Protein AF-A0A935BBR0-F1 (afdb_monomer_lite)

pLDDT: mean 72.08, std 17.71, range [25.16, 93.94]

Foldseek 3Di:
DDDWDFDAWDQDPVGIDGDAPPPADPPRGHTDTPADPVQCPDVVRQDQKFKDAPDVVLRCVRRVDFWDKPDPDPDDDDDAADKDKIWTWDQDPQQWIKIWIWIDHNVDPDIDIDIQTDGVNHGGHPIDIHGGGPPPDPDDPDPDPDD

Radius of gyration: 18.62 Å; chains: 1; bounding box: 44×47×54 Å

Secondary structure (DSSP, 8-state):
-----EE-EEEETTEEEE-B-TT--SS---BEESS-HHHHHSSS---SEEEE-SSHHHHHHHHHSPPEES---S-----TT-EEEEEEEEEETTTEEEEEEEEEETT-S--EEEEEEEETTEEPTT-EEEESS--------------

Structure (mmCIF, N/CA/C/O backbone):
data_AF-A0A935BBR0-F1
#
_entry.id   AF-A0A935BBR0-F1
#
loop_
_atom_site.group_PDB
_atom_site.id
_atom_site.type_symbol
_atom_site.label_atom_id
_atom_site.label_alt_id
_atom_site.label_comp_id
_atom_site.label_asym_id
_atom_site.label_entity_id
_atom_site.label_seq_id
_atom_site.pdbx_PDB_ins_code
_atom_site.Cartn_x
_atom_site.Cartn_y
_atom_site.Cartn_z
_atom_site.occupancy
_atom_site.B_iso_or_equiv
_atom_site.auth_seq_id
_atom_site.auth_comp_id
_atom_site.auth_asym_id
_atom_site.auth_atom_id
_atom_site.pdbx_PDB_model_num
ATOM 1 N N . MET A 1 1 ? -5.483 11.432 -7.791 1.00 36.50 1 MET A N 1
ATOM 2 C CA . MET A 1 1 ? -4.069 11.062 -8.002 1.00 36.50 1 MET A CA 1
ATOM 3 C C . MET A 1 1 ? -4.051 9.619 -8.497 1.00 36.50 1 MET A C 1
ATOM 5 O O . MET A 1 1 ? -4.671 8.804 -7.814 1.00 36.50 1 MET A O 1
ATOM 9 N N . PRO A 1 2 ? -3.512 9.295 -9.687 1.00 44.16 2 PRO A N 1
ATOM 10 C CA . PRO A 1 2 ? -3.695 7.967 -10.263 1.00 44.16 2 PRO A CA 1
ATOM 11 C C . PRO A 1 2 ? -2.764 6.950 -9.594 1.00 44.16 2 PRO A C 1
ATOM 13 O O . PRO A 1 2 ? -1.560 7.153 -9.495 1.00 44.16 2 PRO A O 1
ATOM 16 N N . VAL A 1 3 ? -3.355 5.850 -9.129 1.00 50.31 3 VAL A N 1
ATOM 17 C CA . VAL A 1 3 ? -2.664 4.671 -8.602 1.00 50.31 3 VAL A CA 1
ATOM 18 C C . VAL A 1 3 ? -2.660 3.653 -9.738 1.00 50.31 3 VAL A C 1
ATOM 20 O O . VAL A 1 3 ? -3.660 2.971 -9.944 1.00 50.31 3 VAL A O 1
ATOM 23 N N . SER A 1 4 ? -1.587 3.588 -10.525 1.00 52.91 4 SER A N 1
ATOM 24 C CA . SER A 1 4 ? -1.472 2.626 -11.628 1.00 52.91 4 SER A CA 1
ATOM 25 C C . SER A 1 4 ? -0.218 1.781 -11.469 1.00 52.91 4 SER A C 1
ATOM 27 O O . SER A 1 4 ? 0.881 2.316 -11.361 1.00 52.91 4 SER A O 1
ATOM 29 N N . TRP A 1 5 ? -0.378 0.461 -11.494 1.00 59.38 5 TRP A N 1
ATOM 30 C CA . TRP A 1 5 ? 0.740 -0.472 -11.610 1.00 59.38 5 TRP A CA 1
ATOM 31 C C . TRP A 1 5 ? 1.015 -0.685 -13.096 1.00 59.38 5 TRP A C 1
ATOM 33 O O . TRP A 1 5 ? 0.129 -1.166 -13.807 1.00 59.38 5 TRP A O 1
ATOM 43 N N . ILE A 1 6 ? 2.205 -0.296 -13.560 1.00 60.12 6 ILE A N 1
ATOM 44 C CA . ILE A 1 6 ? 2.608 -0.382 -14.968 1.00 60.12 6 ILE A CA 1
ATOM 45 C C . ILE A 1 6 ? 3.681 -1.458 -15.128 1.00 60.12 6 ILE A C 1
ATOM 47 O O . ILE A 1 6 ? 4.766 -1.350 -14.561 1.00 60.12 6 ILE A O 1
ATOM 51 N N . LEU A 1 7 ? 3.400 -2.470 -15.947 1.00 62.09 7 LEU A N 1
ATOM 52 C CA . LEU A 1 7 ? 4.396 -3.460 -16.355 1.00 62.09 7 LEU A CA 1
ATOM 53 C C . LEU A 1 7 ? 5.130 -2.955 -17.602 1.00 62.09 7 LEU A C 1
ATOM 55 O O . LEU A 1 7 ? 4.514 -2.749 -18.645 1.00 62.09 7 LEU A O 1
ATOM 59 N N . LEU A 1 8 ? 6.445 -2.750 -17.492 1.00 66.94 8 LEU A N 1
ATOM 60 C CA . LEU A 1 8 ? 7.246 -2.148 -18.566 1.00 66.94 8 LEU A CA 1
ATOM 61 C C . LEU A 1 8 ? 7.818 -3.184 -19.544 1.00 66.94 8 LEU A C 1
ATOM 63 O O . LEU A 1 8 ? 7.849 -2.954 -20.753 1.00 66.94 8 LEU A O 1
ATOM 67 N N . LYS A 1 9 ? 8.315 -4.316 -19.034 1.00 68.25 9 LYS A N 1
ATOM 68 C CA . LYS A 1 9 ? 9.047 -5.323 -19.818 1.00 68.25 9 LYS A CA 1
ATOM 69 C C . LYS A 1 9 ? 8.808 -6.723 -19.267 1.00 68.25 9 LYS A C 1
ATOM 71 O O . LYS A 1 9 ? 8.609 -6.876 -18.063 1.00 68.25 9 LYS A O 1
ATOM 76 N N . THR A 1 10 ? 8.870 -7.725 -20.140 1.00 58.12 10 THR A N 1
ATOM 77 C CA . THR A 1 10 ? 8.937 -9.149 -19.796 1.00 58.12 10 THR A CA 1
ATOM 78 C C . THR A 1 10 ? 10.352 -9.654 -20.057 1.00 58.12 10 THR A C 1
ATOM 80 O O . THR A 1 10 ? 10.908 -9.391 -21.126 1.00 58.12 10 THR A O 1
ATOM 83 N N . LYS A 1 11 ? 10.941 -10.367 -19.093 1.00 58.22 11 LYS A N 1
ATOM 84 C CA . LYS A 1 11 ? 12.146 -11.171 -19.320 1.00 58.22 11 LYS A CA 1
ATOM 85 C C . LYS A 1 11 ? 11.742 -12.579 -19.740 1.00 58.22 11 LYS A C 1
ATOM 87 O O . LYS A 1 11 ? 10.942 -13.225 -19.065 1.00 58.22 11 LYS A O 1
ATOM 92 N N . SER A 1 12 ? 12.325 -13.071 -20.828 1.00 57.62 12 SER A N 1
ATOM 93 C CA . SER A 1 12 ? 12.151 -14.450 -21.288 1.00 57.62 12 SER A CA 1
ATOM 94 C C . SER A 1 12 ? 13.503 -15.070 -21.660 1.00 57.62 12 SER A C 1
ATOM 96 O O . SER A 1 12 ? 14.442 -14.330 -21.956 1.00 57.62 12 SER A O 1
ATOM 98 N N . PRO A 1 13 ? 13.618 -16.409 -21.757 1.00 57.25 13 PRO A N 1
ATOM 99 C CA . PRO A 1 13 ? 14.833 -17.064 -22.255 1.00 57.25 13 PRO A CA 1
ATOM 100 C C . PRO A 1 13 ? 15.258 -16.631 -23.672 1.00 57.25 13 PRO A C 1
ATOM 102 O O . PRO A 1 13 ? 16.366 -16.940 -24.097 1.00 57.25 13 PRO A O 1
ATOM 105 N N . ARG A 1 14 ? 14.382 -15.942 -24.419 1.00 67.00 14 ARG A N 1
ATOM 106 C CA . ARG A 1 14 ? 14.642 -15.420 -25.771 1.00 67.00 14 ARG A CA 1
ATOM 107 C C . ARG A 1 14 ? 15.066 -13.945 -25.786 1.00 67.00 14 ARG A C 1
ATOM 109 O O . ARG A 1 14 ? 15.345 -13.417 -26.857 1.00 67.00 14 ARG A O 1
ATOM 116 N N . GLY A 1 15 ? 15.129 -13.302 -24.621 1.00 60.41 15 GLY A N 1
ATOM 117 C CA . GLY A 1 15 ? 15.461 -11.889 -24.458 1.00 60.41 15 GLY A CA 1
ATOM 118 C C . GLY A 1 15 ? 14.366 -11.092 -23.750 1.00 60.41 15 GLY A C 1
ATOM 119 O O . GLY A 1 15 ? 13.286 -11.609 -23.434 1.00 60.41 15 GLY A O 1
ATOM 120 N N . ASP A 1 16 ? 14.682 -9.822 -23.504 1.00 72.06 16 ASP A N 1
ATOM 121 C CA . ASP A 1 16 ? 13.798 -8.846 -22.873 1.00 72.06 16 ASP A CA 1
ATOM 122 C C . ASP A 1 16 ? 12.915 -8.185 -23.938 1.00 72.06 16 ASP A C 1
ATOM 124 O O . ASP A 1 16 ? 13.421 -7.642 -24.923 1.00 72.06 16 ASP A O 1
ATOM 128 N N . TYR A 1 17 ? 11.599 -8.173 -23.723 1.00 70.88 17 TYR A N 1
ATOM 129 C CA . TYR A 1 17 ? 10.647 -7.535 -24.636 1.00 70.88 17 TYR A CA 1
ATOM 130 C C . TYR A 1 17 ? 9.768 -6.525 -23.888 1.00 70.88 17 TYR A C 1
ATOM 132 O O . TYR A 1 17 ? 9.335 -6.804 -22.767 1.00 70.88 17 TYR A O 1
ATOM 140 N N . PRO A 1 18 ? 9.485 -5.343 -24.465 1.00 69.06 18 PRO A N 1
ATOM 141 C CA . PRO A 1 18 ? 8.554 -4.396 -23.862 1.00 69.06 18 PRO A CA 1
ATOM 142 C C . PRO A 1 18 ? 7.127 -4.959 -23.867 1.00 69.06 18 PRO A C 1
ATOM 144 O O . PRO A 1 18 ? 6.701 -5.574 -24.846 1.00 69.06 18 PRO A O 1
ATOM 147 N N . ILE A 1 19 ? 6.394 -4.744 -22.772 1.00 61.84 19 ILE A N 1
ATOM 148 C CA . ILE A 1 19 ? 4.988 -5.150 -22.653 1.00 61.84 19 ILE A CA 1
ATOM 149 C C . ILE A 1 19 ? 4.114 -3.922 -22.868 1.00 61.84 19 ILE A C 1
ATOM 151 O O . ILE A 1 19 ? 4.352 -2.861 -22.291 1.00 61.84 19 ILE A O 1
ATOM 155 N N . TYR A 1 20 ? 3.075 -4.087 -23.675 1.00 68.44 20 TYR A N 1
ATOM 156 C CA . TYR A 1 20 ? 2.093 -3.050 -23.936 1.00 68.44 20 TYR A CA 1
ATOM 157 C C . TYR A 1 20 ? 0.684 -3.588 -23.694 1.00 68.44 20 TYR A C 1
ATOM 159 O O . TYR A 1 20 ? 0.455 -4.796 -23.758 1.00 68.44 20 TYR A O 1
ATOM 167 N N . ALA A 1 21 ? -0.260 -2.695 -23.403 1.00 64.62 21 ALA A N 1
ATOM 168 C CA . ALA A 1 21 ? -1.670 -3.057 -23.329 1.00 64.62 21 ALA A CA 1
ATOM 169 C C . ALA A 1 21 ? -2.178 -3.529 -24.702 1.00 64.62 21 ALA A C 1
ATOM 171 O O . ALA A 1 21 ? -1.717 -3.027 -25.728 1.00 64.62 21 ALA A O 1
ATOM 172 N N . ASP A 1 22 ? -3.168 -4.425 -24.712 1.00 53.56 22 ASP A N 1
ATOM 173 C CA . ASP A 1 22 ? -3.779 -5.000 -25.926 1.00 53.56 22 ASP A CA 1
ATOM 174 C C . ASP A 1 22 ? -4.288 -3.928 -26.915 1.00 53.56 22 ASP A C 1
ATOM 176 O O . ASP A 1 22 ? -4.190 -4.073 -28.126 1.00 53.56 22 ASP A O 1
ATOM 180 N N . GLY A 1 23 ? -4.713 -2.765 -26.408 1.00 58.38 23 GLY A N 1
ATOM 181 C CA . GLY A 1 23 ? -5.116 -1.608 -27.219 1.00 58.38 23 GLY A CA 1
ATOM 182 C C . GLY A 1 23 ? -3.970 -0.785 -27.832 1.00 58.38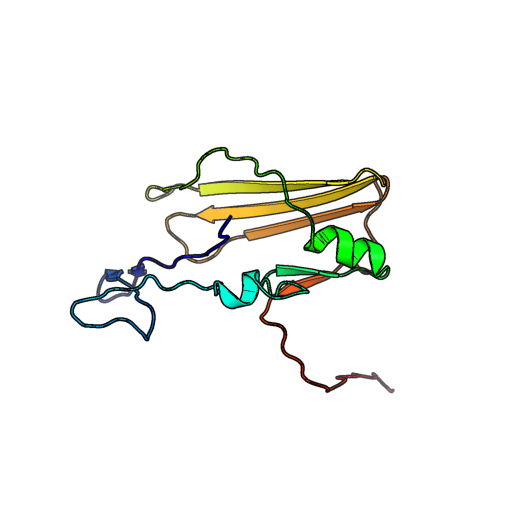 23 GLY A C 1
ATOM 183 O O . GLY A 1 23 ? -4.199 0.368 -28.201 1.00 58.38 23 GLY A O 1
ATOM 184 N N . SER A 1 24 ? -2.744 -1.310 -27.878 1.00 62.69 24 SER A N 1
ATOM 185 C CA . SER A 1 24 ? -1.584 -0.626 -28.463 1.00 62.69 24 SER A CA 1
ATOM 186 C C . SER A 1 24 ? -1.474 -0.888 -29.959 1.00 62.69 24 SER A C 1
ATOM 188 O O . SER A 1 24 ? -1.631 -2.014 -30.421 1.00 62.69 24 SER A O 1
ATOM 190 N N . THR A 1 25 ? -1.121 0.139 -30.723 1.00 69.25 25 THR A N 1
ATOM 191 C CA . THR A 1 25 ? -0.907 0.037 -32.171 1.00 69.25 25 THR A CA 1
ATOM 192 C C . THR A 1 25 ? 0.590 0.046 -32.505 1.00 69.25 25 THR A C 1
ATOM 194 O O . THR A 1 25 ? 1.463 0.093 -31.629 1.00 69.25 25 THR A O 1
ATOM 197 N N . GLY A 1 26 ? 0.935 -0.051 -33.792 1.00 63.41 26 GLY A N 1
ATOM 198 C CA . GLY A 1 26 ? 2.322 0.092 -34.250 1.00 63.41 26 GLY A CA 1
ATOM 199 C C . GLY A 1 26 ? 2.932 1.455 -33.898 1.00 63.41 26 GLY A C 1
ATOM 200 O O . GLY A 1 26 ? 4.120 1.523 -33.600 1.00 63.41 26 GLY A O 1
ATOM 201 N N . THR A 1 27 ? 2.108 2.505 -33.866 1.00 73.06 27 THR A N 1
ATOM 202 C CA . THR A 1 27 ? 2.503 3.906 -33.650 1.00 73.06 27 THR A CA 1
ATOM 203 C C . THR A 1 27 ? 2.153 4.437 -32.260 1.00 73.06 27 THR A C 1
ATOM 205 O O . THR A 1 27 ? 2.771 5.395 -31.808 1.00 73.06 27 THR A O 1
ATOM 208 N N . GLU A 1 28 ? 1.208 3.810 -31.556 1.00 69.12 28 GLU A N 1
ATOM 209 C CA . GLU A 1 28 ? 0.756 4.227 -30.229 1.00 69.12 28 GLU A CA 1
ATOM 210 C C . GLU A 1 28 ? 0.938 3.083 -29.227 1.00 69.12 28 GLU A C 1
ATOM 212 O O . GLU A 1 28 ? 0.165 2.125 -29.176 1.00 69.12 28 GLU A O 1
ATOM 217 N N . LYS A 1 29 ? 2.001 3.171 -28.429 1.00 73.94 29 LYS A N 1
ATOM 218 C CA . LYS A 1 29 ? 2.326 2.182 -27.403 1.00 73.94 29 LYS A CA 1
ATOM 219 C C . LYS A 1 29 ? 1.716 2.591 -26.070 1.00 73.94 29 LYS A C 1
ATOM 221 O O . LYS A 1 29 ? 2.158 3.566 -25.468 1.00 73.94 29 LYS A O 1
ATOM 226 N N . LYS A 1 30 ? 0.722 1.837 -25.595 1.00 66.94 30 LYS A N 1
ATOM 227 C CA . LYS A 1 30 ? 0.087 2.076 -24.297 1.00 66.94 30 LYS A CA 1
ATOM 228 C C . LYS A 1 30 ? 0.729 1.189 -23.230 1.00 66.94 30 LYS A C 1
ATOM 230 O O . LYS A 1 30 ? 0.845 -0.020 -23.447 1.00 66.94 30 LYS A O 1
ATOM 235 N N . PRO A 1 31 ? 1.147 1.749 -22.083 1.00 66.56 31 PRO A N 1
ATOM 236 C CA . PRO A 1 31 ? 1.664 0.950 -20.981 1.00 66.56 31 PRO A CA 1
ATOM 237 C C . PRO A 1 31 ? 0.598 -0.035 -20.490 1.00 66.56 31 PRO A C 1
ATOM 239 O O . PRO A 1 31 ? -0.580 0.315 -20.399 1.00 66.56 31 PRO A O 1
ATOM 242 N N . LEU A 1 32 ? 1.003 -1.263 -20.158 1.00 63.22 32 LEU A N 1
ATOM 243 C CA . LEU A 1 32 ? 0.095 -2.227 -19.542 1.00 63.22 32 LEU A CA 1
ATOM 244 C C . LEU A 1 32 ? -0.180 -1.804 -18.094 1.00 63.22 32 LEU A C 1
ATOM 246 O O . LEU A 1 32 ? 0.648 -2.023 -17.210 1.00 63.22 32 LEU A O 1
ATOM 250 N N . GLN A 1 33 ? -1.339 -1.184 -17.873 1.00 63.75 33 GLN A N 1
ATOM 251 C CA . GLN A 1 33 ? -1.825 -0.773 -16.558 1.00 63.75 33 GLN A CA 1
ATOM 252 C C . GLN A 1 33 ? -2.739 -1.847 -15.963 1.00 63.75 33 GLN A C 1
ATOM 254 O O . GLN A 1 33 ? -3.723 -2.244 -16.585 1.00 63.75 33 GLN A O 1
ATOM 259 N N . LEU A 1 34 ? -2.443 -2.295 -14.741 1.00 62.00 34 LEU A N 1
ATOM 260 C CA . LEU A 1 34 ? -3.263 -3.296 -14.040 1.00 62.00 34 LEU A CA 1
ATOM 261 C C . LEU A 1 34 ? -4.489 -2.692 -13.337 1.00 62.00 34 LEU A C 1
ATOM 263 O O . LEU A 1 34 ? -5.413 -3.416 -12.978 1.00 62.00 34 LEU A O 1
ATOM 267 N N . ILE A 1 35 ? -4.506 -1.372 -13.139 1.00 60.28 35 ILE A N 1
ATOM 268 C CA . ILE A 1 35 ? -5.623 -0.647 -12.527 1.00 60.28 35 ILE A CA 1
ATOM 269 C C . ILE A 1 35 ? -6.148 0.335 -13.564 1.00 60.28 35 ILE A C 1
ATOM 271 O O . ILE A 1 35 ? -5.430 1.244 -13.971 1.00 60.28 35 ILE A O 1
ATOM 275 N N . SER A 1 36 ? -7.392 0.144 -14.000 1.00 61.47 36 SER A N 1
ATOM 276 C CA . SER A 1 36 ? -8.015 1.061 -14.955 1.00 61.47 36 SER A CA 1
ATOM 277 C C . SER A 1 36 ? -8.453 2.359 -14.273 1.00 61.47 36 SER A C 1
ATOM 279 O O . SER A 1 36 ? -8.937 2.347 -13.141 1.00 61.47 36 SER A O 1
ATOM 281 N N . GLU A 1 37 ? -8.375 3.485 -14.983 1.00 64.88 37 GLU A N 1
ATOM 282 C CA . GLU A 1 37 ? -8.904 4.772 -14.499 1.00 64.88 37 GLU A CA 1
ATOM 283 C C . GLU A 1 37 ? -10.403 4.694 -14.169 1.00 64.88 37 GLU A C 1
ATOM 285 O O . GLU A 1 37 ? -10.870 5.304 -13.209 1.00 64.88 37 GLU A O 1
ATOM 290 N N . LYS A 1 38 ? -11.153 3.869 -14.913 1.00 65.94 38 LYS A N 1
ATOM 291 C CA . LYS A 1 38 ? -12.567 3.580 -14.646 1.00 65.94 38 LYS A CA 1
ATOM 292 C C . LYS A 1 38 ? -12.782 2.905 -13.289 1.00 65.94 38 LYS A C 1
ATOM 294 O O . LYS A 1 38 ? -13.760 3.203 -12.615 1.00 65.94 38 LYS A O 1
ATOM 299 N N . ALA A 1 39 ? -11.896 2.004 -12.876 1.00 60.34 39 ALA A N 1
ATOM 300 C CA . ALA A 1 39 ? -11.985 1.363 -11.564 1.00 60.34 39 ALA A CA 1
ATOM 301 C C . ALA A 1 39 ? -11.737 2.365 -10.419 1.00 60.34 39 ALA A C 1
ATOM 303 O O . ALA A 1 39 ? -12.332 2.253 -9.346 1.00 60.34 39 ALA A O 1
ATOM 304 N N . LEU A 1 40 ? -10.906 3.386 -10.665 1.00 62.69 40 LEU A N 1
ATOM 305 C CA . LEU A 1 40 ? -10.613 4.460 -9.710 1.00 62.69 40 LEU A CA 1
ATOM 306 C C . LEU A 1 40 ? -11.738 5.501 -9.586 1.00 62.69 40 LEU A C 1
ATOM 308 O O . LEU A 1 40 ? -11.828 6.164 -8.549 1.00 62.69 40 LEU A O 1
ATOM 312 N N . SER A 1 41 ? -12.574 5.662 -10.617 1.00 67.38 41 SER A N 1
ATOM 313 C CA . SER A 1 41 ? -13.673 6.639 -10.644 1.00 67.38 41 SER A CA 1
ATOM 314 C C . SER A 1 41 ? -15.019 6.096 -10.148 1.00 67.38 41 SER A C 1
ATOM 316 O O . SER A 1 41 ? -15.955 6.874 -9.964 1.00 67.38 41 SER A O 1
ATOM 318 N N . GLN A 1 42 ? -15.128 4.788 -9.897 1.00 67.31 42 GLN A N 1
ATOM 319 C CA . GLN A 1 42 ? -16.336 4.166 -9.344 1.00 67.31 42 GLN A CA 1
ATOM 320 C C . GLN A 1 42 ? -16.475 4.368 -7.825 1.00 67.31 42 GLN A C 1
ATOM 322 O O . GLN A 1 42 ? -15.488 4.578 -7.118 1.00 67.31 42 GLN A O 1
ATOM 327 N N . ASN A 1 43 ? -17.716 4.289 -7.323 1.00 58.44 43 ASN A N 1
ATOM 328 C CA . ASN A 1 43 ? -18.030 4.318 -5.893 1.00 58.44 43 ASN A CA 1
ATOM 329 C C . ASN A 1 43 ? -18.880 3.088 -5.496 1.00 58.44 43 ASN A C 1
ATOM 331 O O . ASN A 1 43 ? -20.025 2.992 -5.946 1.00 58.44 43 ASN A O 1
ATOM 335 N N . PRO A 1 44 ? -18.364 2.161 -4.667 1.00 64.75 44 PRO A N 1
ATOM 336 C CA . PRO A 1 44 ? -17.014 2.154 -4.095 1.00 64.75 44 PRO A CA 1
ATOM 337 C C . PRO A 1 44 ? -15.944 1.917 -5.170 1.00 64.75 44 PRO A C 1
ATOM 339 O O . PRO A 1 44 ? -16.209 1.272 -6.183 1.00 64.75 44 PRO A O 1
ATOM 342 N N . ARG A 1 45 ? -14.728 2.431 -4.950 1.00 66.00 45 ARG A N 1
ATOM 343 C CA . ARG A 1 45 ? -13.613 2.225 -5.889 1.00 66.00 45 ARG A CA 1
ATOM 344 C C . ARG A 1 45 ? -13.315 0.736 -6.041 1.00 66.00 45 ARG A C 1
ATOM 346 O O . ARG A 1 45 ? -13.160 0.019 -5.050 1.00 66.00 45 ARG A O 1
ATOM 353 N N . GLU A 1 46 ? -13.151 0.287 -7.277 1.00 65.56 46 GLU A N 1
ATOM 354 C CA . GLU A 1 46 ? -12.822 -1.103 -7.604 1.00 65.56 46 GLU A CA 1
ATOM 355 C C . GLU A 1 46 ? -11.299 -1.299 -7.604 1.00 65.56 46 GLU A C 1
ATOM 357 O O . GLU A 1 46 ? -10.681 -1.649 -8.605 1.00 65.56 46 GLU A O 1
ATOM 362 N N . VAL A 1 47 ? -10.661 -1.015 -6.466 1.00 67.56 47 VAL A N 1
ATOM 363 C CA . VAL A 1 47 ? -9.214 -1.213 -6.306 1.00 67.56 47 VAL A CA 1
ATOM 364 C C . VAL A 1 47 ? -8.888 -2.693 -6.079 1.00 67.56 47 VAL A C 1
ATOM 366 O O . VAL A 1 47 ? -9.618 -3.369 -5.352 1.00 67.56 47 VAL A O 1
ATOM 369 N N . PRO A 1 48 ? -7.774 -3.204 -6.635 1.00 63.97 48 PRO A N 1
ATOM 370 C CA . PRO A 1 48 ? -7.442 -4.627 -6.578 1.00 63.97 48 PRO A CA 1
ATOM 371 C C . PRO A 1 48 ? -7.067 -5.121 -5.178 1.00 63.97 48 PRO A C 1
ATOM 373 O O . PRO A 1 48 ? -7.035 -6.326 -4.976 1.00 63.97 48 PRO A O 1
ATOM 376 N N . PHE A 1 49 ? -6.788 -4.226 -4.224 1.00 74.00 49 PHE A N 1
ATOM 377 C CA . PHE A 1 49 ? -6.436 -4.571 -2.846 1.00 74.00 49 PHE A CA 1
ATOM 378 C C . PHE A 1 49 ? -7.392 -3.898 -1.869 1.00 74.00 49 PHE A C 1
ATOM 380 O O . PHE A 1 49 ? -7.337 -2.677 -1.683 1.00 74.00 49 PHE A O 1
ATOM 387 N N . ARG A 1 50 ? -8.229 -4.690 -1.198 1.00 80.00 50 ARG A N 1
ATOM 388 C CA . ARG A 1 50 ? -9.182 -4.199 -0.197 1.00 80.00 50 ARG A CA 1
ATOM 389 C C . ARG A 1 50 ? -9.000 -4.900 1.136 1.00 80.00 50 ARG A C 1
ATOM 391 O O . ARG A 1 50 ? -8.682 -6.081 1.185 1.00 80.00 50 ARG A O 1
ATOM 398 N N . LEU A 1 51 ? -9.229 -4.165 2.217 1.00 85.06 51 LEU A N 1
ATOM 399 C CA . LEU A 1 51 ? -9.295 -4.735 3.560 1.00 85.06 51 LEU A CA 1
ATOM 400 C C . LEU A 1 51 ? -10.748 -4.878 3.975 1.00 85.06 51 LEU A C 1
ATOM 402 O O . LEU A 1 51 ? -11.501 -3.912 3.892 1.00 85.06 51 LEU A O 1
ATOM 406 N N . THR A 1 52 ? -11.142 -6.059 4.422 1.00 87.25 52 THR A N 1
ATOM 407 C CA . THR A 1 52 ? -12.466 -6.302 4.998 1.00 87.25 52 THR A CA 1
ATOM 408 C C . THR A 1 52 ? -12.317 -6.688 6.457 1.00 87.25 52 THR A C 1
ATOM 410 O O . THR A 1 52 ? -11.325 -7.300 6.836 1.00 87.25 52 THR A O 1
ATOM 413 N N . ALA A 1 53 ? -13.293 -6.319 7.271 1.00 86.81 53 ALA A N 1
ATOM 414 C CA . ALA A 1 53 ? -13.371 -6.637 8.689 1.00 86.81 53 ALA A CA 1
ATOM 415 C C . ALA A 1 53 ? -14.808 -7.027 9.050 1.00 86.81 53 ALA A C 1
ATOM 417 O O . ALA A 1 53 ? -15.730 -6.801 8.264 1.00 86.81 53 ALA A O 1
ATOM 418 N N . GLY A 1 54 ? -15.010 -7.564 10.257 1.00 82.69 54 GLY A N 1
ATOM 419 C CA . GLY A 1 54 ? -16.358 -7.863 10.758 1.00 82.69 54 GLY A CA 1
ATOM 420 C C . GLY A 1 54 ? -17.257 -6.624 10.883 1.00 82.69 54 GLY A C 1
ATOM 421 O O . GLY A 1 54 ? -18.472 -6.740 10.757 1.00 82.69 54 GLY A O 1
ATOM 422 N N . ASP A 1 55 ? -16.662 -5.445 11.086 1.00 84.88 55 ASP A N 1
ATOM 423 C CA . ASP A 1 55 ? -17.363 -4.161 11.124 1.00 84.88 55 ASP A CA 1
ATOM 424 C C . ASP A 1 55 ? -17.332 -3.472 9.735 1.00 84.88 55 ASP A C 1
ATOM 426 O O . ASP A 1 55 ? -16.248 -3.151 9.214 1.00 84.88 55 ASP A O 1
ATOM 430 N N . PRO A 1 56 ? -18.501 -3.203 9.119 1.00 84.50 56 PRO A N 1
ATOM 431 C CA . PRO A 1 56 ? -18.598 -2.474 7.858 1.00 84.50 56 PRO A CA 1
ATOM 432 C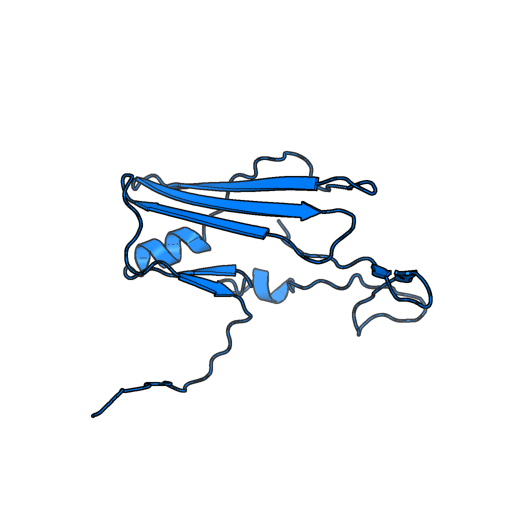 C . PRO A 1 56 ? -18.018 -1.055 7.906 1.00 84.50 56 PRO A C 1
ATOM 434 O O . PRO A 1 56 ? -17.425 -0.620 6.922 1.00 84.50 56 PRO A O 1
ATOM 437 N N . ALA A 1 57 ? -18.129 -0.334 9.025 1.00 86.06 57 ALA A N 1
ATOM 438 C CA . ALA A 1 57 ? -17.618 1.035 9.140 1.00 86.06 57 ALA A CA 1
ATOM 439 C C . ALA A 1 57 ? -16.081 1.070 9.108 1.00 86.06 57 ALA A C 1
ATOM 441 O O . ALA A 1 57 ? -15.477 1.930 8.455 1.00 86.06 57 ALA A O 1
ATOM 442 N N . ILE A 1 58 ? -15.442 0.088 9.753 1.00 86.94 58 ILE A N 1
ATOM 443 C CA . ILE A 1 58 ? -13.989 -0.118 9.705 1.00 86.94 58 ILE A CA 1
ATOM 444 C C . ILE A 1 58 ? -13.550 -0.485 8.281 1.00 86.94 58 ILE A C 1
ATOM 446 O O . ILE A 1 58 ? -12.587 0.085 7.763 1.00 86.94 58 ILE A O 1
ATOM 450 N N . THR A 1 59 ? -14.297 -1.378 7.623 1.00 85.56 59 THR A N 1
ATOM 451 C CA . THR A 1 59 ? -14.064 -1.762 6.222 1.00 85.56 59 THR A CA 1
ATOM 452 C C . THR A 1 59 ? -14.123 -0.549 5.293 1.00 85.56 59 THR A C 1
ATOM 454 O O . THR A 1 59 ? -13.207 -0.332 4.502 1.00 85.56 59 THR A O 1
ATOM 457 N N . THR A 1 60 ? -15.163 0.276 5.391 1.00 83.69 60 THR A N 1
ATOM 458 C CA . THR A 1 60 ? -15.312 1.488 4.572 1.00 83.69 60 THR A CA 1
ATOM 459 C C . THR A 1 60 ? -14.157 2.458 4.809 1.00 83.69 60 THR A C 1
ATOM 461 O O . THR A 1 60 ? -13.460 2.847 3.869 1.00 83.69 60 THR A O 1
ATOM 464 N N . THR A 1 61 ? -13.862 2.760 6.077 1.00 84.25 61 THR A N 1
ATOM 465 C CA . THR A 1 61 ? -12.797 3.704 6.447 1.00 84.25 61 THR A CA 1
ATOM 466 C C . THR A 1 61 ? -11.428 3.268 5.920 1.00 84.25 61 THR A C 1
ATOM 468 O O . THR A 1 61 ? -10.685 4.090 5.385 1.00 84.25 61 THR A O 1
ATOM 471 N N . ALA A 1 62 ? -11.097 1.977 6.010 1.00 84.00 62 ALA A N 1
ATOM 472 C CA . ALA A 1 62 ? -9.809 1.456 5.557 1.00 84.00 62 ALA A CA 1
ATOM 473 C C . ALA A 1 62 ? -9.620 1.498 4.028 1.00 84.00 62 ALA A C 1
ATOM 475 O O . ALA A 1 62 ? -8.479 1.446 3.563 1.00 84.00 62 ALA A O 1
ATOM 476 N N . ASN A 1 63 ? -10.698 1.573 3.239 1.00 82.19 63 ASN A N 1
ATOM 477 C CA . ASN A 1 63 ? -10.625 1.512 1.773 1.00 82.19 63 ASN A CA 1
ATOM 478 C C . ASN A 1 63 ? -10.894 2.851 1.070 1.00 82.19 63 ASN A C 1
ATOM 480 O O . ASN A 1 63 ? -10.484 3.013 -0.077 1.00 82.19 63 ASN A O 1
ATOM 484 N N . GLU A 1 64 ? -11.564 3.802 1.720 1.00 78.12 64 GLU A N 1
ATOM 485 C CA . GLU A 1 64 ? -11.903 5.097 1.107 1.00 78.12 64 GLU A CA 1
ATOM 486 C C . GLU A 1 64 ? -10.893 6.209 1.418 1.00 78.12 64 GLU A C 1
ATOM 488 O O . GLU A 1 64 ? -10.846 7.225 0.722 1.00 78.12 64 GLU A O 1
ATOM 493 N N . ARG A 1 65 ? -10.065 6.031 2.454 1.00 77.62 65 ARG A N 1
ATOM 494 C CA . ARG A 1 65 ? -9.090 7.036 2.893 1.00 77.62 65 ARG A CA 1
ATOM 495 C C . ARG A 1 65 ? -7.798 6.991 2.080 1.00 77.62 65 ARG A C 1
ATOM 497 O O . ARG A 1 65 ? -7.372 5.946 1.590 1.00 77.62 65 ARG A O 1
ATOM 504 N N . ASN A 1 66 ? -7.150 8.150 1.986 1.00 80.12 66 ASN A N 1
ATOM 505 C CA . ASN A 1 66 ? -5.803 8.258 1.439 1.00 80.12 66 ASN A CA 1
ATOM 506 C C . ASN A 1 66 ? -4.792 7.801 2.493 1.00 80.12 66 ASN A C 1
ATOM 508 O O . ASN A 1 66 ? -4.882 8.200 3.653 1.00 80.12 66 ASN A O 1
ATOM 512 N N . TYR A 1 67 ? -3.839 6.977 2.074 1.00 84.00 67 TYR A N 1
ATOM 513 C CA . TYR A 1 67 ? -2.744 6.519 2.919 1.00 84.00 67 TYR A CA 1
ATOM 514 C C . TYR A 1 67 ? -1.560 7.467 2.755 1.00 84.00 67 TYR A C 1
ATOM 516 O O . TYR A 1 67 ? -1.287 7.938 1.649 1.00 84.00 67 TYR A O 1
ATOM 524 N N . GLN A 1 68 ? -0.843 7.710 3.845 1.00 85.75 68 GLN A N 1
ATOM 525 C CA . GLN A 1 68 ? 0.469 8.331 3.795 1.00 85.75 68 GLN A CA 1
ATOM 526 C C . GLN A 1 68 ? 1.479 7.312 3.276 1.00 85.75 68 GLN A C 1
ATOM 528 O O . GLN A 1 68 ? 1.495 6.166 3.723 1.00 85.75 68 GLN A O 1
ATOM 533 N N . ILE A 1 69 ? 2.310 7.727 2.330 1.00 86.50 69 ILE A N 1
ATOM 534 C CA . ILE A 1 69 ? 3.325 6.879 1.710 1.00 86.50 69 ILE A CA 1
ATOM 535 C C . ILE A 1 69 ? 4.679 7.225 2.344 1.00 86.50 69 ILE A C 1
ATOM 537 O O . ILE A 1 69 ? 4.959 8.397 2.588 1.00 86.50 69 ILE A O 1
ATOM 541 N N . SER A 1 70 ? 5.512 6.227 2.643 1.00 87.50 70 SER A N 1
ATOM 542 C CA . SER A 1 70 ? 6.837 6.427 3.258 1.00 87.50 70 SER A CA 1
ATOM 543 C C . SER A 1 70 ? 7.889 7.027 2.327 1.00 87.50 70 SER A C 1
ATOM 545 O O . SER A 1 70 ? 8.983 7.358 2.774 1.00 87.50 70 SER A O 1
ATOM 547 N N . VAL A 1 71 ? 7.583 7.103 1.036 1.00 84.38 71 VAL A N 1
ATOM 548 C C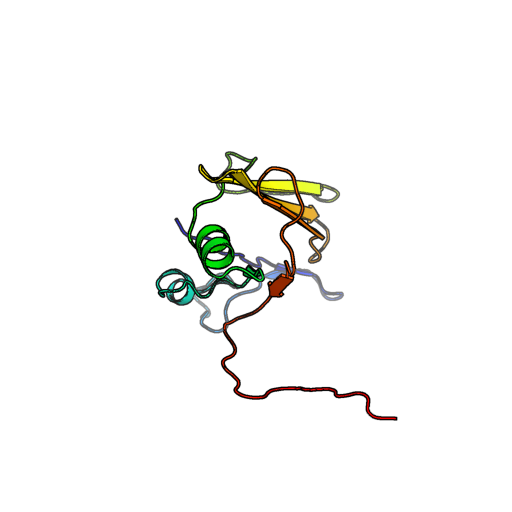A . VAL A 1 71 ? 8.434 7.663 -0.014 1.00 84.38 71 VAL A CA 1
ATOM 549 C C . VAL A 1 71 ? 7.777 8.937 -0.533 1.00 84.38 71 VAL A C 1
ATOM 551 O O . VAL A 1 71 ? 6.548 9.018 -0.593 1.00 84.38 71 VAL A O 1
ATOM 554 N N . ALA A 1 72 ? 8.590 9.933 -0.867 1.00 79.56 72 ALA A N 1
ATOM 555 C CA . ALA A 1 72 ? 8.111 11.212 -1.395 1.00 79.56 72 ALA A CA 1
ATOM 556 C C . ALA A 1 72 ? 8.169 11.255 -2.929 1.00 79.56 72 ALA A C 1
ATOM 558 O O . ALA A 1 72 ? 7.633 12.171 -3.546 1.00 79.56 72 ALA A O 1
ATOM 559 N N . GLU A 1 73 ? 8.851 10.287 -3.536 1.00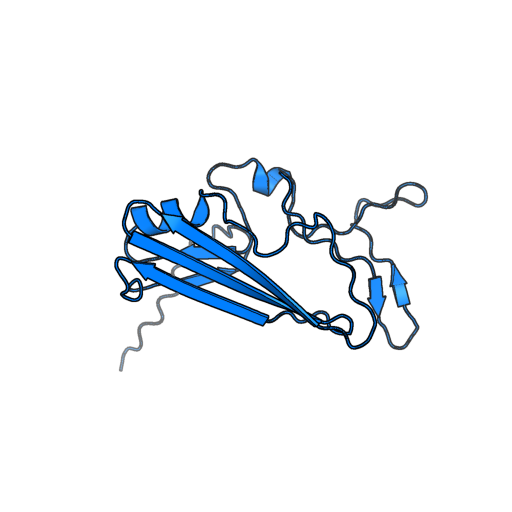 77.44 73 GLU A N 1
ATOM 560 C CA . GLU A 1 73 ? 9.089 10.202 -4.965 1.00 77.44 73 GLU A CA 1
ATOM 561 C C . GLU A 1 73 ? 7.857 9.675 -5.713 1.00 77.44 73 GLU A C 1
ATOM 563 O O . GLU A 1 73 ? 7.317 8.617 -5.389 1.00 77.44 73 GLU A O 1
ATOM 568 N N . ASP A 1 74 ? 7.466 10.374 -6.780 1.00 70.88 74 ASP A N 1
ATOM 569 C CA . ASP A 1 74 ? 6.368 9.955 -7.663 1.00 70.88 74 ASP A CA 1
ATOM 570 C C . ASP A 1 74 ? 6.731 8.738 -8.533 1.00 70.88 74 ASP A C 1
ATOM 572 O O . ASP A 1 74 ? 5.856 8.028 -9.032 1.00 70.88 74 ASP A O 1
ATOM 576 N N . ALA A 1 75 ? 8.030 8.490 -8.726 1.00 74.06 75 ALA A N 1
ATOM 577 C CA . ALA A 1 75 ? 8.556 7.365 -9.483 1.00 74.06 75 ALA A CA 1
ATOM 578 C C . ALA A 1 75 ? 9.779 6.769 -8.781 1.00 74.06 75 ALA A C 1
ATOM 580 O O . ALA A 1 75 ? 10.717 7.481 -8.424 1.00 74.06 75 ALA A O 1
ATOM 581 N N . ILE A 1 76 ? 9.788 5.444 -8.635 1.00 76.69 76 ILE A N 1
ATOM 582 C CA . ILE A 1 76 ? 10.906 4.692 -8.062 1.00 76.69 76 ILE A CA 1
ATOM 583 C C . ILE A 1 76 ? 11.495 3.803 -9.151 1.00 76.69 76 ILE A C 1
ATOM 585 O O . ILE A 1 76 ? 10.791 2.995 -9.754 1.00 76.69 76 ILE A O 1
ATOM 589 N N . THR A 1 77 ? 12.797 3.952 -9.383 1.00 81.31 77 THR A N 1
ATOM 590 C CA . THR A 1 77 ? 13.579 3.078 -10.264 1.00 81.31 77 THR A CA 1
ATOM 591 C C . THR A 1 77 ? 14.509 2.238 -9.402 1.00 81.31 77 THR A C 1
ATOM 593 O O . THR A 1 77 ? 15.157 2.786 -8.515 1.00 81.31 77 THR A O 1
ATOM 596 N N . LEU A 1 78 ? 14.558 0.931 -9.658 1.00 79.81 78 LEU A N 1
ATOM 597 C CA . LEU A 1 78 ? 15.458 -0.002 -8.982 1.00 79.81 78 LEU A CA 1
ATOM 598 C C . LEU A 1 78 ? 16.487 -0.527 -9.981 1.00 79.81 78 LEU A C 1
ATOM 600 O O . LEU A 1 78 ? 16.121 -0.964 -11.076 1.00 79.81 78 LEU A O 1
ATOM 604 N N . ASN A 1 79 ? 17.759 -0.486 -9.602 1.00 83.00 79 ASN A N 1
ATOM 605 C CA . ASN A 1 79 ? 18.851 -1.110 -10.341 1.00 83.00 79 ASN A CA 1
ATOM 606 C C . ASN A 1 79 ? 18.915 -2.613 -10.037 1.00 83.00 79 ASN A C 1
ATOM 608 O O . ASN A 1 79 ? 18.373 -3.081 -9.040 1.00 83.00 79 ASN A O 1
ATOM 612 N N . ALA A 1 80 ? 19.598 -3.383 -10.886 1.00 82.38 80 ALA A N 1
ATOM 613 C CA . ALA A 1 80 ? 19.772 -4.821 -10.674 1.00 82.38 80 ALA A CA 1
ATOM 614 C C . ALA A 1 80 ? 20.349 -5.118 -9.275 1.00 82.38 80 ALA A C 1
ATOM 616 O O . ALA A 1 80 ? 21.299 -4.467 -8.836 1.00 82.38 80 ALA A O 1
ATOM 617 N N . GLY A 1 81 ? 19.770 -6.098 -8.587 1.00 85.81 81 GLY A N 1
ATOM 618 C CA . GLY A 1 81 ? 20.086 -6.464 -7.208 1.00 85.81 81 GLY A CA 1
ATOM 619 C C . GLY A 1 81 ? 19.434 -5.594 -6.129 1.00 85.81 81 GLY A C 1
ATOM 620 O O . GLY A 1 81 ? 19.543 -5.935 -4.953 1.00 85.81 81 GLY A O 1
ATOM 621 N N . GLU A 1 82 ? 18.755 -4.496 -6.480 1.00 87.62 82 GLU A N 1
ATOM 622 C CA . GLU A 1 82 ? 18.140 -3.608 -5.490 1.00 87.62 82 GLU A CA 1
ATOM 623 C C . GLU A 1 82 ? 16.750 -4.077 -5.040 1.00 87.62 82 GLU A C 1
ATOM 625 O O . GLU A 1 82 ? 15.941 -4.613 -5.807 1.00 87.62 82 GLU A O 1
ATOM 630 N N . GLU A 1 83 ? 16.463 -3.794 -3.771 1.00 91.50 83 GLU A N 1
ATOM 631 C CA . GLU A 1 83 ? 15.164 -3.963 -3.134 1.00 91.50 83 GLU A CA 1
ATOM 632 C C . GLU A 1 83 ? 14.686 -2.614 -2.580 1.00 91.50 83 GLU A C 1
ATOM 634 O O . GLU A 1 83 ? 15.479 -1.804 -2.092 1.00 91.50 83 GLU A O 1
ATOM 639 N N . LYS A 1 84 ? 13.375 -2.369 -2.633 1.00 90.12 84 LYS A N 1
ATOM 640 C CA . LYS A 1 84 ? 12.752 -1.195 -2.025 1.00 90.12 84 LYS A CA 1
ATOM 641 C C . LYS A 1 84 ? 11.487 -1.571 -1.281 1.00 90.12 84 LYS A C 1
ATOM 643 O O . LYS A 1 84 ? 10.550 -2.131 -1.848 1.00 90.12 84 LYS A O 1
ATOM 648 N N . THR A 1 85 ? 11.450 -1.148 -0.026 1.00 92.81 85 THR A N 1
ATOM 649 C CA . THR A 1 85 ? 10.268 -1.226 0.824 1.00 92.81 85 THR A CA 1
ATOM 650 C C . THR A 1 85 ? 9.490 0.082 0.758 1.00 92.81 85 THR A C 1
ATOM 652 O O . THR A 1 85 ? 10.064 1.162 0.914 1.00 92.81 85 THR A O 1
ATOM 655 N N . ILE A 1 86 ? 8.181 -0.017 0.535 1.00 87.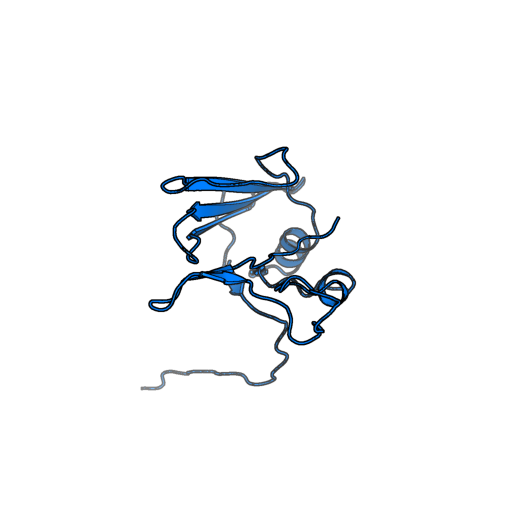75 86 ILE A N 1
ATOM 656 C CA . ILE A 1 86 ? 7.251 1.111 0.542 1.00 87.75 86 ILE A CA 1
ATOM 657 C C . ILE A 1 86 ? 6.141 0.818 1.544 1.00 87.75 86 ILE A C 1
ATOM 659 O O . ILE A 1 86 ? 5.397 -0.155 1.399 1.00 87.75 86 ILE A O 1
ATOM 663 N N . ASP A 1 87 ? 6.01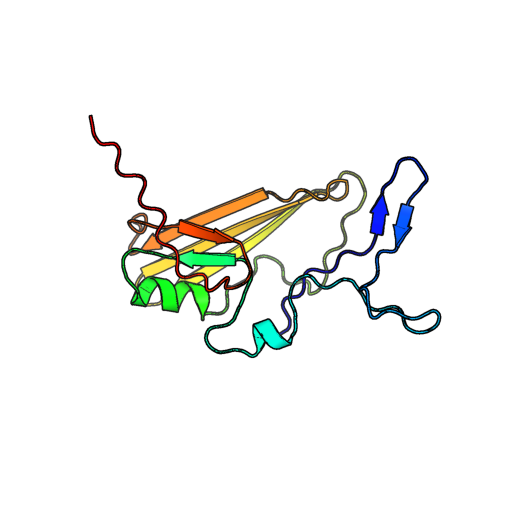0 1.693 2.535 1.00 90.50 87 ASP A N 1
ATOM 664 C CA . ASP A 1 87 ? 4.949 1.626 3.526 1.00 90.50 87 ASP A CA 1
ATOM 665 C C . ASP A 1 87 ? 3.830 2.605 3.177 1.00 90.50 87 ASP A C 1
ATOM 667 O O . ASP A 1 87 ? 4.055 3.793 2.954 1.00 90.50 87 ASP A O 1
ATOM 671 N N . PHE A 1 88 ? 2.603 2.101 3.205 1.00 88.31 88 PHE A N 1
ATOM 672 C CA . PHE A 1 88 ? 1.375 2.877 3.136 1.00 88.31 88 PHE A CA 1
ATOM 673 C C . PHE A 1 88 ? 0.718 2.815 4.506 1.00 88.31 88 PHE A C 1
ATOM 675 O O . PHE A 1 88 ? 0.267 1.749 4.929 1.00 88.31 88 PHE A O 1
ATOM 682 N N . SER A 1 89 ? 0.646 3.949 5.191 1.00 90.06 89 SER A N 1
ATOM 683 C CA . SER A 1 89 ? 0.128 4.041 6.554 1.00 90.06 89 SER A CA 1
ATOM 684 C C . SER A 1 89 ? -1.129 4.902 6.611 1.00 90.06 89 SER A C 1
ATOM 686 O O . SER A 1 89 ? -1.214 5.952 5.979 1.00 90.06 89 SER A O 1
ATOM 688 N N . LEU A 1 90 ? -2.112 4.455 7.379 1.00 89.88 90 LEU A N 1
ATOM 689 C CA . LEU A 1 90 ? -3.325 5.189 7.703 1.00 89.88 90 LEU A CA 1
ATOM 690 C C . LEU A 1 90 ? -3.501 5.145 9.216 1.00 89.88 90 LEU A C 1
ATOM 692 O O . LEU A 1 90 ? -3.684 4.068 9.779 1.00 89.88 90 LEU A O 1
ATOM 696 N N . THR A 1 91 ? -3.509 6.316 9.839 1.00 89.12 91 THR A N 1
ATOM 697 C CA . THR A 1 91 ? -3.893 6.486 11.240 1.00 89.12 91 THR A CA 1
ATOM 698 C C . THR A 1 91 ? -5.160 7.329 11.262 1.00 89.12 91 THR A C 1
ATOM 700 O O . THR A 1 91 ? -5.141 8.499 10.885 1.00 89.12 91 THR A O 1
ATOM 703 N N . GLY A 1 92 ? -6.285 6.713 11.609 1.00 79.25 92 GLY A N 1
ATOM 704 C CA . GLY A 1 92 ? -7.583 7.373 11.697 1.00 79.25 92 GLY A CA 1
ATOM 705 C C . GLY A 1 92 ? -7.844 7.942 13.090 1.00 79.25 92 GLY A C 1
ATOM 706 O O . GLY A 1 92 ? -7.393 7.384 14.086 1.00 79.25 92 GLY A O 1
ATOM 707 N N . GLU A 1 93 ? -8.655 9.001 13.162 1.00 72.44 93 GLU A N 1
ATOM 708 C CA . GLU A 1 93 ? -9.061 9.675 14.413 1.00 72.44 93 GLU A CA 1
ATOM 709 C C . GLU A 1 93 ? -9.736 8.730 15.421 1.00 72.44 93 GLU A C 1
ATOM 711 O O . GLU A 1 93 ? -9.673 8.939 16.627 1.00 72.44 93 GLU A O 1
ATOM 716 N N . ASN A 1 94 ? -10.304 7.627 14.936 1.00 76.94 94 ASN A N 1
ATOM 717 C CA . ASN A 1 94 ? -10.941 6.609 15.759 1.00 76.94 94 ASN A CA 1
ATOM 718 C C . ASN A 1 94 ? -9.940 5.546 16.246 1.00 76.94 94 ASN A C 1
ATOM 720 O O . ASN A 1 94 ? -10.342 4.405 16.387 1.00 76.94 94 ASN A O 1
ATOM 724 N N . GLY A 1 95 ? -8.642 5.822 16.389 1.00 85.44 95 GLY A N 1
ATOM 725 C CA . GLY A 1 95 ? -7.651 4.809 16.798 1.00 85.44 95 GLY A CA 1
ATOM 726 C C . GLY A 1 95 ? -7.488 3.646 15.806 1.00 85.44 95 GLY A C 1
ATOM 727 O O . GLY A 1 95 ? -7.026 2.567 16.173 1.00 85.44 95 GLY A O 1
ATOM 728 N N . LEU A 1 96 ? -7.923 3.830 14.555 1.00 90.25 96 LEU A N 1
ATOM 729 C CA . LEU A 1 96 ? -7.735 2.852 13.487 1.00 90.25 96 LEU A CA 1
ATOM 730 C C . LEU A 1 96 ? -6.327 2.999 12.921 1.00 90.25 96 LEU A C 1
ATOM 732 O O . LEU A 1 96 ? -5.954 4.086 12.492 1.00 90.25 96 LEU A O 1
ATOM 736 N N . GLU A 1 97 ? -5.587 1.906 12.846 1.00 93.19 97 GLU A N 1
ATOM 737 C CA . GLU A 1 97 ? -4.241 1.877 12.289 1.00 93.19 97 GLU A CA 1
ATOM 738 C C . GLU A 1 97 ? -4.170 0.821 11.193 1.00 93.19 97 GLU A C 1
ATOM 740 O O . GLU A 1 97 ? -4.439 -0.364 11.412 1.00 93.19 97 GLU A O 1
ATOM 745 N N . VAL A 1 98 ? -3.779 1.246 9.998 1.00 91.50 98 VAL A N 1
ATOM 746 C CA . VAL A 1 98 ? -3.501 0.348 8.884 1.00 91.50 98 VAL A CA 1
ATOM 747 C C . VAL A 1 98 ? -2.107 0.631 8.369 1.00 91.50 98 VAL A C 1
ATOM 749 O O . VAL A 1 98 ? -1.794 1.767 8.029 1.00 91.50 98 VAL A O 1
ATOM 752 N N . LYS A 1 99 ? -1.289 -0.408 8.241 1.00 91.31 99 LYS A N 1
ATOM 753 C CA . LYS A 1 99 ? 0.000 -0.334 7.559 1.00 91.31 99 LYS A CA 1
ATOM 754 C C . LYS A 1 99 ? 0.069 -1.428 6.506 1.00 91.31 99 LYS A C 1
ATOM 756 O O . LYS A 1 99 ? -0.052 -2.602 6.844 1.00 91.31 99 LYS A O 1
ATOM 761 N N . LYS A 1 100 ? 0.245 -1.052 5.243 1.00 88.81 100 LYS A N 1
ATOM 762 C CA . LYS A 1 100 ? 0.527 -1.975 4.138 1.00 88.81 100 LYS A CA 1
ATOM 763 C C . LYS A 1 100 ? 1.979 -1.775 3.729 1.00 88.81 100 LYS A C 1
ATOM 765 O O . LYS A 1 100 ? 2.346 -0.672 3.342 1.00 88.81 100 LYS A O 1
ATOM 770 N N . THR A 1 101 ? 2.779 -2.821 3.814 1.00 88.69 101 THR A N 1
ATOM 771 C CA . THR A 1 101 ? 4.198 -2.800 3.467 1.00 88.69 101 THR A CA 1
ATOM 772 C C . THR A 1 101 ? 4.390 -3.622 2.209 1.00 88.69 101 THR A C 1
ATOM 774 O O . THR A 1 101 ? 4.099 -4.818 2.214 1.00 88.69 101 THR A O 1
ATOM 777 N N . PHE A 1 102 ? 4.857 -2.973 1.147 1.00 88.19 102 PHE A N 1
ATOM 778 C CA . PHE A 1 102 ? 5.234 -3.626 -0.099 1.00 88.19 102 PHE A CA 1
ATOM 779 C C . PHE A 1 102 ? 6.748 -3.696 -0.215 1.00 88.19 102 PHE A C 1
ATOM 781 O O . PHE A 1 102 ? 7.426 -2.699 0.025 1.00 88.19 102 PHE A O 1
ATOM 788 N N . VAL A 1 103 ? 7.260 -4.848 -0.634 1.00 88.50 103 VAL A N 1
ATOM 789 C CA . VAL A 1 103 ? 8.680 -5.038 -0.938 1.00 88.50 103 VAL A CA 1
ATOM 790 C C . VAL A 1 103 ? 8.829 -5.353 -2.419 1.00 88.50 103 VAL A C 1
ATOM 792 O O . VAL A 1 103 ? 8.345 -6.382 -2.894 1.00 88.50 103 VAL A O 1
ATOM 795 N N . PHE A 1 104 ? 9.490 -4.457 -3.146 1.00 86.50 104 PHE A N 1
ATOM 796 C CA . PHE A 1 104 ? 9.762 -4.574 -4.576 1.00 86.50 104 PHE A CA 1
ATOM 797 C C . PHE A 1 104 ? 11.222 -4.931 -4.809 1.00 86.50 104 PHE A C 1
ATOM 799 O O . PHE A 1 104 ? 12.099 -4.393 -4.140 1.00 86.50 104 PHE A O 1
ATOM 806 N N . ARG A 1 105 ? 11.488 -5.800 -5.784 1.00 86.31 105 ARG A N 1
ATOM 807 C CA . ARG A 1 105 ? 12.836 -6.269 -6.129 1.00 86.31 105 ARG A CA 1
ATOM 808 C C . ARG A 1 105 ? 13.065 -6.074 -7.616 1.00 86.31 105 ARG A C 1
ATOM 810 O O . ARG A 1 105 ? 12.217 -6.477 -8.406 1.00 86.31 105 ARG A O 1
ATOM 817 N N . ALA A 1 106 ? 14.197 -5.492 -8.003 1.00 79.38 106 ALA A N 1
ATOM 818 C CA . ALA A 1 106 ? 14.484 -5.180 -9.406 1.00 79.38 106 ALA A CA 1
ATOM 819 C C . ALA A 1 106 ? 14.471 -6.416 -10.320 1.00 79.38 106 ALA A C 1
ATOM 821 O O . ALA A 1 106 ? 14.056 -6.347 -11.477 1.00 79.38 106 ALA A O 1
ATOM 822 N N . ASP A 1 107 ? 14.895 -7.559 -9.784 1.00 80.81 107 ASP A N 1
ATOM 823 C CA . ASP A 1 107 ? 15.082 -8.793 -10.547 1.00 80.81 107 ASP A CA 1
ATOM 824 C C . ASP A 1 107 ? 13.893 -9.761 -10.459 1.00 80.81 107 ASP A C 1
ATOM 826 O O . ASP A 1 107 ? 13.998 -10.907 -10.896 1.00 80.81 107 ASP A O 1
ATOM 830 N N . SER A 1 108 ? 12.756 -9.328 -9.901 1.00 75.62 108 SER A N 1
ATOM 831 C CA . SER A 1 108 ? 11.589 -10.190 -9.704 1.00 75.62 108 SER A CA 1
ATOM 832 C C . SER A 1 108 ? 10.269 -9.480 -9.988 1.00 75.62 108 SER A C 1
ATOM 834 O O . SER A 1 108 ? 10.061 -8.330 -9.618 1.00 75.62 108 SER A O 1
ATOM 836 N N . TYR A 1 109 ? 9.329 -10.214 -10.587 1.00 70.50 109 TYR A N 1
ATOM 837 C CA . TYR A 1 109 ? 7.924 -9.796 -10.680 1.00 70.50 109 TYR A CA 1
ATOM 838 C C . TYR A 1 109 ? 7.129 -10.104 -9.405 1.00 70.50 109 TYR A C 1
ATOM 840 O O . TYR A 1 109 ? 5.946 -9.776 -9.325 1.00 70.50 109 TYR A O 1
ATOM 848 N N . MET A 1 110 ? 7.747 -10.762 -8.422 1.00 72.38 110 MET A N 1
ATOM 849 C CA . MET A 1 110 ? 7.133 -11.013 -7.125 1.00 72.38 110 MET A CA 1
ATOM 850 C C . MET A 1 110 ? 7.370 -9.822 -6.202 1.00 72.38 110 MET A C 1
ATOM 852 O O . MET A 1 110 ? 8.491 -9.328 -6.077 1.00 72.38 110 MET A O 1
ATOM 856 N N . SER A 1 111 ? 6.314 -9.398 -5.521 1.00 78.44 111 SER A N 1
ATOM 857 C CA . SER A 1 111 ? 6.388 -8.412 -4.447 1.00 78.44 111 SER A CA 1
ATOM 858 C C . SER A 1 111 ? 5.778 -9.004 -3.192 1.00 78.44 111 SER A C 1
ATOM 860 O O . SER A 1 111 ? 4.731 -9.652 -3.265 1.00 78.44 111 SER A O 1
ATOM 862 N N . ASP A 1 112 ? 6.413 -8.762 -2.050 1.00 84.12 112 ASP A N 1
ATOM 863 C CA . ASP A 1 112 ? 5.828 -9.164 -0.774 1.00 84.12 112 ASP A CA 1
ATOM 864 C C . ASP A 1 112 ? 4.861 -8.088 -0.304 1.00 84.12 112 ASP A C 1
ATOM 866 O O . ASP A 1 112 ? 5.127 -6.895 -0.453 1.00 84.12 112 ASP A O 1
ATOM 870 N N . LEU A 1 113 ? 3.744 -8.521 0.276 1.00 85.69 113 LEU A N 1
ATOM 871 C CA . LEU A 1 113 ? 2.758 -7.651 0.898 1.00 85.69 113 LEU A CA 1
ATOM 872 C C . LEU A 1 113 ? 2.524 -8.110 2.334 1.00 85.69 113 LEU A C 1
ATOM 874 O O . LEU A 1 113 ? 1.995 -9.196 2.569 1.00 85.69 113 LEU A O 1
ATOM 878 N N . ALA A 1 114 ? 2.862 -7.248 3.288 1.00 89.19 114 ALA A N 1
ATOM 879 C CA . ALA A 1 114 ? 2.488 -7.405 4.686 1.00 89.19 114 ALA A CA 1
ATOM 880 C C . ALA A 1 114 ? 1.435 -6.360 5.067 1.00 89.19 114 ALA A C 1
ATOM 882 O O . ALA A 1 114 ? 1.527 -5.196 4.675 1.00 89.19 114 ALA A O 1
ATOM 883 N N . VAL A 1 115 ? 0.429 -6.764 5.845 1.00 89.69 115 VAL A N 1
ATOM 884 C CA . VAL A 1 115 ? -0.622 -5.864 6.331 1.00 89.69 115 VAL A CA 1
ATOM 885 C C . VAL A 1 115 ? -0.706 -5.943 7.846 1.00 89.69 115 VAL A C 1
ATOM 887 O O . VAL A 1 115 ? -0.911 -7.010 8.415 1.00 89.69 115 VAL A O 1
ATOM 890 N N . THR A 1 116 ? -0.610 -4.789 8.494 1.00 92.50 116 THR A N 1
ATOM 891 C CA . THR A 1 116 ? -1.022 -4.596 9.883 1.00 92.50 116 THR A CA 1
ATOM 892 C C . THR A 1 116 ? -2.358 -3.874 9.886 1.00 92.50 116 THR A C 1
ATOM 894 O O . THR A 1 116 ? -2.478 -2.814 9.272 1.00 92.50 116 THR A O 1
ATOM 897 N N . PHE A 1 117 ? -3.351 -4.436 10.574 1.00 92.56 117 PHE A N 1
ATOM 898 C CA . PHE A 1 117 ? -4.665 -3.821 10.721 1.00 92.56 117 PHE A CA 1
ATOM 899 C C . PHE A 1 117 ? -5.109 -3.870 12.180 1.00 92.56 117 PHE A C 1
ATOM 901 O O . PHE A 1 117 ? -5.385 -4.945 12.718 1.00 92.56 117 PHE A O 1
ATOM 908 N N . LYS A 1 118 ? -5.140 -2.705 12.827 1.00 93.94 118 LYS A N 1
ATOM 909 C CA . LYS A 1 118 ? -5.439 -2.560 14.250 1.00 93.94 118 LYS A CA 1
ATOM 910 C C . LYS A 1 118 ? -6.507 -1.501 14.502 1.00 93.94 118 LYS A C 1
ATOM 912 O O . LYS A 1 118 ? -6.665 -0.560 13.728 1.00 93.94 118 LYS A O 1
ATOM 917 N N . LYS A 1 119 ? -7.212 -1.659 15.615 1.00 92.00 119 LYS A N 1
ATOM 918 C CA . LYS A 1 119 ? -8.127 -0.683 16.200 1.00 92.00 119 LYS A CA 1
ATOM 919 C C . LYS A 1 119 ? -7.808 -0.587 17.687 1.00 92.00 119 LYS A C 1
ATOM 921 O O . LYS A 1 119 ? -7.790 -1.605 18.373 1.00 92.00 119 LYS A O 1
ATOM 926 N N . ASP A 1 120 ? -7.511 0.619 18.155 1.00 91.81 120 ASP A N 1
ATOM 927 C CA . ASP A 1 120 ? -7.129 0.912 19.543 1.00 91.81 120 ASP A CA 1
ATOM 928 C C . ASP A 1 120 ? -5.977 0.006 20.029 1.00 91.81 120 ASP A C 1
ATOM 930 O O . ASP A 1 120 ? -6.001 -0.568 21.116 1.00 91.81 120 ASP A O 1
ATOM 934 N N . GLY A 1 121 ? -4.976 -0.191 19.162 1.00 90.81 121 GLY A N 1
ATOM 935 C CA . GLY A 1 121 ? -3.808 -1.039 19.417 1.00 90.81 121 GLY A CA 1
ATOM 936 C C . GLY A 1 121 ? -4.040 -2.552 19.292 1.00 90.81 121 GLY A C 1
ATOM 937 O O . GLY A 1 121 ? -3.062 -3.303 19.251 1.00 90.81 121 GLY A O 1
ATOM 938 N N . GLN A 1 122 ? -5.288 -3.016 19.168 1.00 91.88 122 GLN A N 1
ATOM 939 C CA . GLN A 1 122 ? -5.631 -4.437 19.047 1.00 91.88 122 GLN A CA 1
ATOM 940 C C . GLN A 1 122 ? -5.865 -4.852 17.589 1.00 91.88 122 GLN A C 1
ATOM 942 O O . GLN A 1 122 ? -6.389 -4.053 16.812 1.00 91.88 122 GLN A O 1
ATOM 947 N N . PRO A 1 123 ? -5.512 -6.085 17.179 1.00 92.25 123 PRO A N 1
ATOM 948 C CA . PRO A 1 123 ? -5.836 -6.587 15.846 1.00 92.25 123 PRO A CA 1
ATOM 949 C C . PRO A 1 123 ? -7.339 -6.509 15.558 1.00 92.25 123 PRO A C 1
ATOM 951 O O . PRO A 1 123 ? -8.159 -6.890 16.394 1.00 92.25 123 PRO A O 1
ATOM 954 N N . VAL A 1 124 ? -7.705 -6.040 14.364 1.00 91.31 124 VAL A N 1
ATOM 955 C CA . VAL A 1 124 ? -9.115 -5.986 13.958 1.00 91.31 124 VAL A CA 1
ATOM 956 C C . VAL A 1 124 ? -9.645 -7.416 13.753 1.00 91.31 124 VAL A C 1
ATOM 958 O O . VAL A 1 124 ? -9.062 -8.175 12.974 1.00 91.31 124 VAL A O 1
ATOM 961 N N . PRO A 1 125 ? -10.751 -7.811 14.408 1.00 85.00 125 PRO A N 1
ATOM 962 C CA . PRO A 1 125 ? -11.302 -9.153 14.271 1.00 85.00 125 PRO A CA 1
ATOM 963 C C . PRO A 1 125 ? -11.875 -9.393 12.869 1.00 85.00 125 PRO A C 1
ATOM 965 O O . PRO A 1 125 ? -12.473 -8.508 12.249 1.00 85.00 125 PRO A O 1
ATOM 968 N N . ASN A 1 126 ? -11.713 -10.627 12.383 1.00 86.56 126 ASN A N 1
ATOM 969 C CA . ASN A 1 126 ? -12.130 -11.057 11.043 1.00 86.56 126 ASN A CA 1
ATOM 970 C C . ASN A 1 126 ? -11.541 -10.193 9.912 1.00 86.56 126 ASN A C 1
ATOM 972 O O . ASN A 1 126 ? -12.163 -10.033 8.862 1.00 86.56 126 ASN A O 1
ATOM 976 N N . ALA A 1 127 ? -10.353 -9.622 10.133 1.00 87.00 127 ALA A N 1
ATOM 977 C CA . ALA A 1 127 ? -9.625 -8.886 9.113 1.00 87.00 127 ALA A CA 1
ATOM 978 C C . ALA A 1 127 ? -9.179 -9.820 7.978 1.00 87.00 127 ALA A C 1
ATOM 980 O O . ALA A 1 127 ? -8.543 -10.846 8.219 1.00 87.00 127 ALA A O 1
ATOM 981 N N . GLN A 1 128 ? -9.483 -9.450 6.736 1.00 85.75 128 GLN A N 1
ATOM 982 C CA . GLN A 1 128 ? -9.061 -10.173 5.539 1.00 85.75 128 GLN A CA 1
ATOM 983 C C . GLN A 1 128 ? -8.545 -9.199 4.480 1.00 85.75 128 GLN A C 1
ATOM 985 O O . GLN A 1 128 ? -9.050 -8.083 4.330 1.00 85.75 128 GLN A O 1
ATOM 990 N N . LEU A 1 129 ? -7.537 -9.643 3.731 1.00 82.56 129 LEU A N 1
ATOM 991 C CA . LEU A 1 129 ? -7.077 -8.979 2.521 1.00 82.56 129 LEU A CA 1
ATOM 992 C C . LEU A 1 129 ? -7.788 -9.612 1.321 1.00 82.56 129 LEU A C 1
ATOM 994 O O . LEU A 1 129 ? -7.550 -10.771 0.991 1.00 82.56 129 LEU A O 1
ATOM 998 N N . ALA A 1 130 ? -8.641 -8.838 0.660 1.00 79.88 130 ALA A N 1
ATOM 999 C CA . ALA A 1 130 ? -9.263 -9.216 -0.597 1.00 79.88 130 ALA A CA 1
ATOM 1000 C C . ALA A 1 130 ? -8.403 -8.721 -1.768 1.00 79.88 130 ALA A C 1
ATOM 1002 O O . ALA A 1 130 ? -8.104 -7.525 -1.859 1.00 79.88 130 ALA A O 1
ATOM 1003 N N . ILE A 1 131 ? -8.025 -9.645 -2.658 1.00 70.19 131 ILE A N 1
ATOM 1004 C CA . ILE A 1 131 ? -7.255 -9.367 -3.875 1.00 70.19 131 ILE A CA 1
ATOM 1005 C C . ILE A 1 131 ? -8.130 -9.682 -5.094 1.00 70.19 131 ILE A C 1
ATOM 1007 O O . ILE A 1 131 ? -8.548 -10.825 -5.266 1.00 70.19 131 ILE A O 1
ATOM 1011 N N . GLY A 1 132 ? -8.405 -8.689 -5.941 1.00 60.66 132 GLY A N 1
ATOM 1012 C CA . GLY A 1 132 ? -9.115 -8.888 -7.208 1.00 60.66 132 GLY A CA 1
ATOM 1013 C C . GLY A 1 132 ? -10.029 -7.738 -7.630 1.00 60.66 132 GLY A C 1
ATOM 1014 O O . GLY A 1 132 ? -10.338 -6.833 -6.858 1.00 60.66 132 GLY A O 1
ATOM 1015 N N . GLN A 1 133 ? -10.483 -7.806 -8.884 1.00 46.97 133 GLN A N 1
ATOM 1016 C CA . GLN A 1 133 ? -11.602 -7.001 -9.389 1.00 46.97 133 GLN A CA 1
ATOM 1017 C C . GLN A 1 133 ? -12.861 -7.425 -8.619 1.00 46.97 133 GLN A C 1
ATOM 1019 O O . GLN A 1 133 ? -12.950 -8.583 -8.204 1.00 46.97 133 GLN A O 1
ATOM 1024 N N . HIS A 1 134 ? -13.842 -6.542 -8.434 1.00 43.66 134 HIS A N 1
ATOM 1025 C CA . HIS A 1 134 ? -15.128 -6.910 -7.841 1.00 43.66 134 HIS A CA 1
ATOM 1026 C C . HIS A 1 134 ? -15.843 -7.944 -8.733 1.00 43.66 134 HIS A C 1
ATOM 1028 O O . HIS A 1 134 ? -16.697 -7.616 -9.550 1.00 43.66 134 HIS A O 1
ATOM 1034 N N . TRP A 1 135 ? -15.499 -9.225 -8.598 1.00 32.97 135 TRP A N 1
ATOM 1035 C CA . TRP A 1 135 ? -16.278 -10.311 -9.160 1.00 32.97 135 TRP A CA 1
ATOM 1036 C C . TRP A 1 135 ? -17.521 -10.435 -8.292 1.00 32.97 135 TRP A C 1
ATOM 1038 O O . TRP A 1 135 ? -17.556 -11.142 -7.284 1.00 32.97 135 TRP A O 1
ATOM 1048 N N . ARG A 1 136 ? -18.573 -9.717 -8.688 1.00 35.53 136 ARG A N 1
ATOM 1049 C CA . ARG A 1 136 ? -19.924 -10.169 -8.389 1.00 35.53 136 ARG A CA 1
ATOM 1050 C C . ARG A 1 136 ? -20.096 -11.537 -9.038 1.00 35.53 136 ARG A C 1
ATOM 1052 O O . ARG A 1 136 ? -20.496 -11.635 -10.190 1.00 35.53 136 ARG A O 1
ATOM 1059 N N . SER A 1 137 ? -19.872 -12.590 -8.266 1.00 30.48 137 SER A N 1
ATOM 1060 C CA . SER A 1 137 ? -20.664 -13.798 -8.420 1.00 30.48 137 SER A CA 1
ATOM 1061 C C . SER A 1 137 ? -21.382 -14.074 -7.117 1.00 30.48 137 SER A C 1
ATOM 1063 O O . SER A 1 137 ? -20.780 -14.335 -6.077 1.00 30.48 137 SER A O 1
ATOM 1065 N N . ARG A 1 138 ? -22.713 -14.016 -7.208 1.00 37.31 138 ARG A N 1
ATOM 1066 C CA . ARG A 1 138 ? -23.588 -14.891 -6.437 1.00 37.31 138 ARG A CA 1
ATOM 1067 C C . ARG A 1 138 ? -23.095 -16.319 -6.667 1.00 37.31 138 ARG A C 1
ATOM 1069 O O . ARG A 1 138 ? -23.477 -16.929 -7.653 1.00 37.31 138 ARG A O 1
ATOM 1076 N N . ASN A 1 139 ? -22.268 -16.828 -5.769 1.00 28.77 139 ASN A N 1
ATOM 1077 C CA . ASN A 1 139 ? -22.333 -18.217 -5.349 1.00 28.77 139 ASN A CA 1
ATOM 1078 C C . ASN A 1 139 ? -21.663 -18.333 -3.986 1.00 28.77 139 ASN A C 1
ATOM 1080 O O . ASN A 1 139 ? -20.453 -18.177 -3.839 1.00 28.77 139 ASN A O 1
ATOM 1084 N N . GLN A 1 140 ? -22.503 -18.583 -2.983 1.00 30.53 140 GLN A N 1
ATOM 1085 C CA . GLN A 1 140 ? -22.077 -19.172 -1.728 1.00 30.53 140 GLN A CA 1
ATOM 1086 C C . GLN A 1 140 ? -21.342 -20.472 -2.064 1.00 30.53 140 GLN A C 1
ATOM 1088 O O . GLN A 1 140 ? -21.951 -21.402 -2.584 1.00 30.53 140 GLN A O 1
ATOM 1093 N N . PHE A 1 141 ? -20.054 -20.550 -1.756 1.00 25.16 141 PHE A N 1
ATOM 1094 C CA . PHE A 1 141 ? -19.432 -21.837 -1.483 1.00 25.16 141 PHE A CA 1
ATOM 1095 C C . PHE A 1 141 ? -19.421 -22.006 0.031 1.00 25.16 141 PHE A C 1
ATOM 1097 O O . PHE A 1 141 ? -18.478 -21.624 0.718 1.00 25.16 141 PHE A O 1
ATOM 1104 N N . SER A 1 142 ? -20.523 -22.540 0.558 1.00 29.05 142 SER A N 1
ATOM 1105 C CA . SER A 1 142 ? -20.520 -23.195 1.858 1.00 29.05 142 SER A CA 1
ATOM 1106 C C . SER A 1 142 ? -19.910 -24.581 1.666 1.00 29.05 142 SER A C 1
ATOM 1108 O O . SER A 1 142 ? -20.562 -25.466 1.115 1.00 29.05 142 SER A O 1
ATOM 1110 N N . HIS A 1 143 ? -18.682 -24.794 2.128 1.00 25.84 143 HIS A N 1
ATOM 1111 C CA . HIS A 1 143 ? -18.286 -26.142 2.518 1.00 25.84 143 HIS A CA 1
ATOM 1112 C C . HIS A 1 143 ? -18.692 -26.318 3.979 1.00 25.84 143 HIS A C 1
ATOM 1114 O O . HIS A 1 143 ? -17.961 -25.966 4.901 1.00 25.84 143 HIS A O 1
ATOM 1120 N N . ALA A 1 144 ? -19.913 -26.817 4.171 1.00 28.94 144 ALA A N 1
ATOM 1121 C CA . ALA A 1 144 ? -20.265 -27.510 5.394 1.00 28.94 144 ALA A CA 1
ATOM 1122 C C . ALA A 1 144 ? -19.487 -28.831 5.386 1.00 28.94 144 ALA A C 1
ATOM 1124 O O . ALA A 1 144 ? -19.694 -29.671 4.510 1.00 28.94 144 ALA A O 1
ATOM 1125 N N . LEU A 1 145 ? -18.569 -29.006 6.333 1.00 28.22 145 LEU A N 1
ATOM 1126 C CA . LEU A 1 145 ? -18.121 -30.341 6.698 1.00 28.22 145 LEU A CA 1
ATOM 1127 C C . LEU A 1 145 ? -19.203 -30.927 7.603 1.00 28.22 145 LEU A C 1
ATOM 1129 O O . LEU A 1 145 ? -19.353 -30.531 8.756 1.00 28.22 145 LEU A O 1
ATOM 1133 N N . SER A 1 146 ? -20.006 -31.811 7.022 1.00 33.84 146 SER A N 1
ATOM 1134 C CA . SER A 1 146 ? -20.879 -32.731 7.742 1.00 33.84 146 SER A CA 1
ATOM 1135 C C . SER A 1 146 ? -20.241 -34.119 7.757 1.00 33.84 146 SER A C 1
ATOM 1137 O O . SER A 1 146 ? -19.913 -34.621 6.676 1.00 33.84 146 SER A O 1
ATOM 1139 N N . HIS A 1 147 ? -20.245 -34.714 8.956 1.00 39.09 147 HIS A N 1
ATOM 1140 C CA . HIS A 1 147 ? -19.775 -36.035 9.412 1.00 39.09 147 HIS A CA 1
ATOM 1141 C C . HIS A 1 147 ? -18.376 -36.048 10.028 1.00 39.09 147 HIS A C 1
ATOM 1143 O O . HIS A 1 147 ? -17.381 -35.908 9.288 1.00 39.09 147 HIS A O 1
#

Sequence (147 aa):
MPVSWILLKTKSPRGDYPIYADGSTGTEKKPLQLISEKALSQNPREVPFRLTAGDPAITTTANERNYQISVAEDAITLNAGEEKTIDFSLTGENGLEVKKTFVFRADSYMSDLAVTFKKDGQPVPNAQLAIGQHWRSRNQFSHALSH